Protein AF-U1QIG2-F1 (afdb_monomer_lite)

Structure (mmCIF, N/CA/C/O backbone):
data_AF-U1QIG2-F1
#
_entry.id   AF-U1QIG2-F1
#
loop_
_atom_site.group_PDB
_atom_site.id
_atom_site.type_symbol
_atom_site.label_atom_id
_atom_site.label_alt_id
_atom_site.label_comp_id
_atom_site.label_asym_id
_atom_site.label_entity_id
_atom_site.label_seq_id
_atom_site.pdbx_PDB_ins_code
_atom_site.Cartn_x
_atom_site.Cartn_y
_atom_site.Cartn_z
_atom_site.occupancy
_atom_site.B_iso_or_equiv
_atom_site.auth_seq_id
_atom_site.auth_comp_id
_atom_site.auth_asym_id
_atom_site.auth_atom_id
_atom_site.pdbx_PDB_model_num
ATOM 1 N N . MET A 1 1 ? 5.730 5.325 -2.428 1.00 79.44 1 MET A N 1
ATOM 2 C CA . MET A 1 1 ? 7.007 5.821 -2.999 1.00 79.44 1 MET A CA 1
ATOM 3 C C . MET A 1 1 ? 7.762 4.783 -3.838 1.00 79.44 1 MET A C 1
ATOM 5 O O . MET A 1 1 ? 8.795 5.128 -4.388 1.00 79.44 1 MET A O 1
ATOM 9 N N . THR A 1 2 ? 7.265 3.551 -3.995 1.00 95.38 2 THR A N 1
ATOM 10 C CA . THR A 1 2 ? 7.990 2.456 -4.664 1.00 95.38 2 THR A CA 1
ATOM 11 C C . THR A 1 2 ? 8.365 2.734 -6.121 1.00 95.38 2 THR A C 1
ATOM 13 O O . THR A 1 2 ? 9.544 2.715 -6.452 1.00 95.38 2 THR A O 1
ATOM 16 N N . LEU A 1 3 ? 7.392 3.054 -6.982 1.00 97.25 3 LEU A N 1
ATOM 17 C CA . LEU A 1 3 ? 7.642 3.207 -8.420 1.00 97.25 3 LEU A CA 1
ATOM 18 C C . LEU A 1 3 ? 8.679 4.304 -8.762 1.00 97.25 3 LEU A C 1
ATOM 20 O O . LEU A 1 3 ? 9.579 4.020 -9.549 1.00 97.25 3 LEU A O 1
ATOM 24 N N . PRO A 1 4 ? 8.644 5.515 -8.160 1.00 96.94 4 PRO A N 1
ATOM 25 C CA . PRO A 1 4 ? 9.693 6.514 -8.383 1.00 96.94 4 PRO A CA 1
ATOM 26 C C . PRO A 1 4 ? 11.099 6.065 -7.970 1.00 96.94 4 PRO A C 1
ATOM 28 O O . PRO A 1 4 ? 12.065 6.439 -8.625 1.00 96.94 4 PRO A O 1
ATOM 31 N N . VAL A 1 5 ? 11.227 5.275 -6.896 1.00 97.88 5 VAL A N 1
ATOM 32 C CA . VAL A 1 5 ? 12.529 4.762 -6.439 1.00 97.88 5 VAL A CA 1
ATOM 33 C C . VAL A 1 5 ? 13.079 3.736 -7.428 1.00 97.88 5 VAL A C 1
ATOM 35 O O . VAL A 1 5 ? 14.249 3.816 -7.787 1.00 97.88 5 VAL A O 1
ATOM 38 N N . LEU A 1 6 ? 12.233 2.831 -7.929 1.00 97.94 6 LEU A N 1
ATOM 39 C CA . LEU A 1 6 ? 12.619 1.870 -8.969 1.00 97.94 6 LEU A CA 1
ATOM 40 C C . LEU A 1 6 ? 13.056 2.589 -10.254 1.00 97.94 6 LEU A C 1
ATOM 42 O O . LEU A 1 6 ? 14.124 2.303 -10.786 1.00 97.94 6 LEU A O 1
ATOM 46 N N . ALA A 1 7 ? 12.312 3.618 -10.677 1.00 96.94 7 ALA A N 1
ATOM 47 C CA . ALA A 1 7 ? 12.667 4.445 -11.836 1.00 96.94 7 ALA A CA 1
ATOM 48 C C . ALA A 1 7 ? 14.007 5.190 -11.686 1.00 96.94 7 ALA A C 1
ATOM 50 O O . ALA A 1 7 ? 14.633 5.545 -12.683 1.00 96.94 7 ALA A O 1
ATOM 51 N N . ALA A 1 8 ? 14.449 5.431 -10.449 1.00 97.50 8 ALA A N 1
ATOM 52 C CA . ALA A 1 8 ? 15.725 6.067 -10.132 1.00 97.50 8 ALA A CA 1
ATOM 53 C C . ALA A 1 8 ? 16.881 5.066 -9.925 1.00 97.50 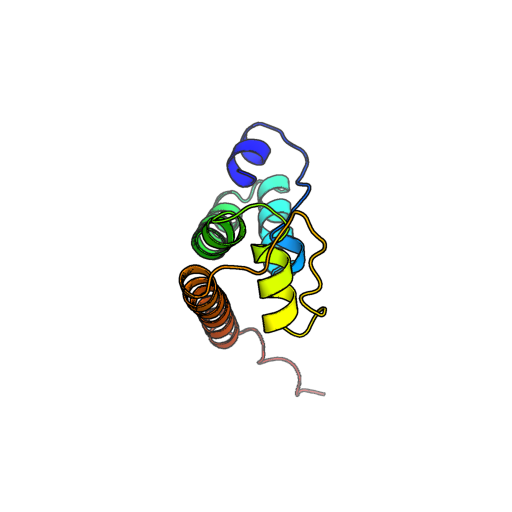8 ALA A C 1
ATOM 55 O O . ALA A 1 8 ? 17.971 5.483 -9.534 1.00 97.50 8 ALA A O 1
ATOM 56 N N . GLY A 1 9 ? 16.664 3.770 -10.184 1.00 96.69 9 G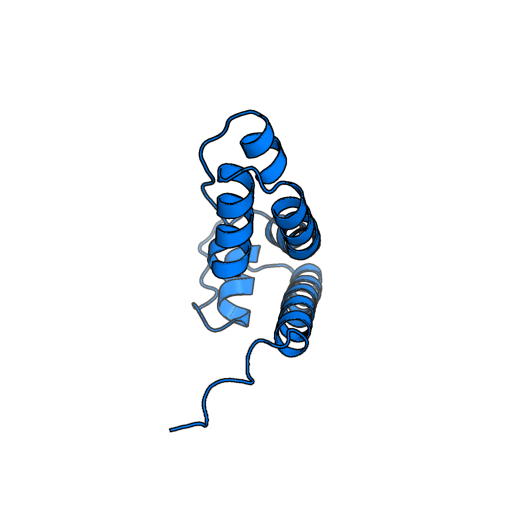LY A N 1
ATOM 57 C CA . GLY A 1 9 ? 17.681 2.722 -10.056 1.00 96.69 9 GLY A CA 1
ATOM 58 C C . GLY A 1 9 ? 17.641 1.939 -8.742 1.00 96.69 9 GLY A C 1
ATOM 59 O O . GLY A 1 9 ? 18.652 1.365 -8.358 1.00 96.69 9 GLY A O 1
ATOM 60 N N . GLY A 1 10 ? 16.514 1.937 -8.025 1.00 97.38 10 GLY A N 1
ATOM 61 C CA . GLY A 1 10 ? 16.311 1.035 -6.890 1.00 97.38 10 GLY A CA 1
ATOM 62 C C . GLY A 1 10 ? 16.018 -0.406 -7.326 1.00 97.38 10 GLY A C 1
ATOM 63 O O . GLY A 1 10 ? 15.362 -0.626 -8.338 1.00 97.38 10 GLY A O 1
ATOM 64 N N . ASP A 1 11 ? 16.437 -1.378 -6.514 1.00 97.00 11 ASP A N 1
ATOM 65 C CA . ASP A 1 11 ? 16.361 -2.815 -6.840 1.00 97.00 11 ASP A CA 1
ATOM 66 C C . ASP A 1 11 ? 15.121 -3.542 -6.282 1.00 97.00 11 ASP A C 1
ATOM 68 O O . ASP A 1 11 ? 15.001 -4.762 -6.384 1.00 97.00 11 ASP A O 1
ATOM 72 N N . GLY A 1 12 ? 14.197 -2.830 -5.634 1.00 96.12 12 GLY A N 1
ATOM 73 C CA . GLY A 1 12 ? 13.012 -3.448 -5.041 1.00 96.12 12 GLY A CA 1
ATOM 74 C C . GLY A 1 12 ? 12.341 -2.595 -3.971 1.00 96.12 12 GLY A C 1
ATOM 75 O O . GLY A 1 12 ? 12.510 -1.376 -3.913 1.00 96.12 12 GLY A O 1
ATOM 76 N N . ALA A 1 13 ? 11.563 -3.249 -3.104 1.00 96.75 13 ALA A N 1
ATOM 77 C CA . ALA A 1 13 ? 10.886 -2.601 -1.987 1.00 96.75 13 ALA A CA 1
ATOM 78 C C . ALA A 1 13 ? 10.727 -3.527 -0.776 1.00 96.75 13 ALA A C 1
ATOM 80 O O . ALA A 1 13 ? 10.411 -4.706 -0.912 1.00 96.75 13 ALA A O 1
ATOM 81 N N . ILE A 1 14 ? 10.845 -2.948 0.421 1.00 97.06 14 ILE A N 1
ATOM 82 C CA . ILE A 1 14 ? 10.327 -3.538 1.660 1.00 97.06 14 ILE A CA 1
ATOM 83 C C . ILE A 1 14 ? 8.925 -2.961 1.854 1.00 97.06 14 ILE A C 1
ATOM 85 O O . ILE A 1 14 ? 8.773 -1.749 2.015 1.00 97.06 14 ILE A O 1
ATOM 89 N N . SER A 1 15 ? 7.897 -3.806 1.769 1.00 96.69 15 SER A N 1
ATOM 90 C CA . SER A 1 15 ? 6.524 -3.344 1.547 1.00 96.69 15 SER A CA 1
ATOM 91 C C . SER A 1 15 ? 5.577 -3.656 2.702 1.00 96.69 15 SER A C 1
ATOM 93 O O . SER A 1 15 ? 5.481 -4.789 3.165 1.00 96.69 15 SER A O 1
ATOM 95 N N . VAL A 1 16 ? 4.817 -2.636 3.112 1.00 97.56 16 VAL A N 1
ATOM 96 C CA . VAL A 1 16 ? 3.637 -2.788 3.978 1.00 97.56 16 VAL A CA 1
ATOM 97 C C . VAL A 1 16 ? 2.462 -3.334 3.169 1.00 97.56 16 VAL A C 1
ATOM 99 O O . VAL A 1 16 ? 1.840 -4.305 3.588 1.00 97.56 16 VAL A O 1
ATOM 102 N N . VAL A 1 17 ? 2.214 -2.761 1.986 1.00 97.50 17 VAL A N 1
ATOM 103 C CA . VAL A 1 17 ? 1.083 -3.093 1.098 1.00 97.50 17 VAL A CA 1
ATOM 104 C C . VAL A 1 17 ? 1.098 -4.566 0.683 1.00 97.50 17 VAL A C 1
ATOM 106 O O . VAL A 1 17 ? 0.046 -5.190 0.619 1.00 97.50 17 VAL A O 1
ATOM 109 N N . ALA A 1 18 ? 2.286 -5.156 0.507 1.00 97.44 18 ALA A N 1
ATOM 110 C CA . ALA A 1 18 ? 2.435 -6.566 0.139 1.00 97.44 18 ALA A CA 1
ATOM 111 C C . ALA A 1 18 ? 1.915 -7.553 1.203 1.00 97.44 18 ALA A C 1
ATOM 113 O O . ALA A 1 18 ? 1.741 -8.722 0.890 1.00 97.44 18 ALA A O 1
ATOM 114 N N . ASN A 1 19 ? 1.653 -7.117 2.444 1.00 97.00 19 ASN A N 1
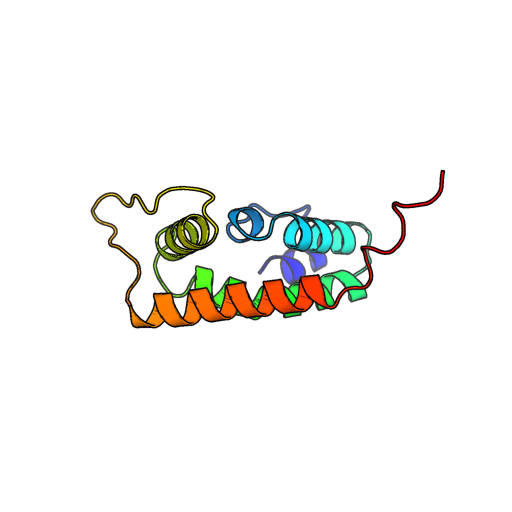ATOM 115 C CA . ASN A 1 19 ? 0.988 -7.970 3.441 1.00 97.00 19 ASN A CA 1
ATOM 116 C C . ASN A 1 19 ? -0.509 -8.165 3.143 1.00 97.00 19 ASN A C 1
ATOM 118 O O . ASN A 1 19 ? -1.116 -9.070 3.707 1.00 97.00 19 ASN A O 1
ATOM 122 N N . ILE A 1 20 ? -1.096 -7.299 2.308 1.00 96.94 20 ILE A N 1
ATOM 123 C CA . ILE A 1 20 ? -2.516 -7.312 1.937 1.00 96.94 20 ILE A CA 1
ATOM 124 C C . ILE A 1 20 ? -2.681 -7.704 0.469 1.00 96.94 20 ILE A C 1
ATOM 126 O O . ILE A 1 20 ? -3.428 -8.625 0.171 1.00 96.94 20 ILE A O 1
ATOM 130 N N . GLU A 1 21 ? -1.932 -7.046 -0.422 1.00 96.50 21 GLU A N 1
ATOM 131 C CA . GLU A 1 21 ? -1.985 -7.231 -1.879 1.00 96.50 21 GLU A CA 1
ATOM 132 C C . GLU A 1 21 ? -0.608 -7.675 -2.418 1.00 96.50 21 GLU A C 1
ATOM 134 O O . GLU A 1 21 ? 0.077 -6.900 -3.105 1.00 96.50 21 GLU A O 1
ATOM 139 N N . PRO A 1 22 ? -0.127 -8.886 -2.066 1.00 96.50 22 PRO A N 1
ATOM 140 C CA . PRO A 1 22 ? 1.197 -9.360 -2.465 1.00 96.50 22 PRO A CA 1
ATOM 141 C C . PRO A 1 22 ? 1.338 -9.471 -3.984 1.00 96.50 22 PRO A C 1
ATOM 143 O O . PRO A 1 22 ? 2.335 -9.002 -4.526 1.00 96.50 22 PRO A O 1
ATOM 146 N N . GLU A 1 23 ? 0.344 -10.030 -4.676 1.00 96.62 23 GLU A N 1
ATOM 147 C CA . GLU A 1 23 ? 0.407 -10.304 -6.118 1.00 96.62 23 GLU A CA 1
ATOM 148 C C . GLU A 1 23 ? 0.574 -9.023 -6.935 1.00 96.62 23 GLU A C 1
ATOM 150 O O . GLU A 1 23 ? 1.575 -8.860 -7.632 1.00 96.62 23 GLU A O 1
ATOM 155 N N . ARG A 1 24 ? -0.338 -8.058 -6.763 1.00 97.19 24 ARG A N 1
ATOM 156 C CA . ARG A 1 24 ? -0.262 -6.740 -7.412 1.00 97.19 24 ARG A CA 1
ATOM 157 C C . ARG A 1 24 ? 1.015 -5.989 -7.052 1.00 97.19 24 ARG A C 1
ATOM 159 O O . ARG A 1 24 ? 1.634 -5.364 -7.912 1.00 97.19 24 ARG A O 1
ATOM 166 N N . THR A 1 25 ? 1.439 -6.046 -5.785 1.00 98.06 25 THR A N 1
ATOM 167 C CA . THR A 1 25 ? 2.662 -5.356 -5.351 1.00 98.06 25 THR A CA 1
ATOM 168 C C . THR A 1 25 ? 3.902 -5.959 -6.010 1.00 98.06 25 THR A C 1
ATOM 170 O O . THR A 1 25 ? 4.751 -5.216 -6.505 1.00 98.06 25 THR A O 1
ATOM 173 N N . CYS A 1 26 ? 4.010 -7.288 -6.039 1.00 98.31 26 CYS A N 1
ATOM 174 C CA . CYS A 1 26 ? 5.108 -7.995 -6.692 1.00 98.31 26 CYS A CA 1
ATOM 175 C C . CYS A 1 26 ? 5.095 -7.771 -8.205 1.00 98.31 26 CYS A C 1
ATOM 177 O O . CYS A 1 26 ? 6.149 -7.485 -8.766 1.00 98.31 26 CYS A O 1
ATOM 179 N N . ALA A 1 27 ? 3.925 -7.810 -8.848 1.00 98.44 27 ALA A N 1
ATOM 180 C CA . ALA A 1 27 ? 3.777 -7.518 -10.271 1.00 98.44 27 ALA A CA 1
ATOM 181 C C . ALA A 1 27 ? 4.223 -6.086 -10.607 1.00 98.44 27 ALA A C 1
ATOM 183 O O . ALA A 1 27 ? 4.979 -5.885 -11.553 1.00 98.44 27 ALA A O 1
ATOM 184 N N . MET A 1 28 ? 3.850 -5.094 -9.788 1.00 98.62 28 MET A N 1
ATOM 185 C CA . MET A 1 28 ? 4.275 -3.701 -9.971 1.00 98.62 28 MET A CA 1
ATOM 186 C C . MET A 1 28 ? 5.800 -3.563 -9.897 1.00 98.62 28 MET A C 1
ATOM 188 O O . MET A 1 28 ? 6.401 -2.863 -10.712 1.00 98.62 28 MET A O 1
ATOM 192 N N . VAL A 1 29 ? 6.428 -4.196 -8.900 1.00 98.50 29 VAL A N 1
ATOM 193 C CA . VAL A 1 29 ? 7.885 -4.141 -8.718 1.00 98.50 29 VAL A CA 1
ATOM 194 C C . VAL A 1 29 ? 8.599 -4.894 -9.840 1.00 98.50 29 VAL A C 1
ATOM 196 O O . VAL A 1 29 ? 9.527 -4.343 -10.422 1.00 98.50 29 VAL A O 1
ATOM 199 N N . GLY A 1 30 ? 8.149 -6.106 -10.176 1.00 98.50 30 GLY A N 1
ATOM 200 C CA . GLY A 1 30 ? 8.711 -6.924 -11.254 1.00 98.50 30 GLY A CA 1
ATOM 201 C C . GLY A 1 30 ? 8.664 -6.207 -12.600 1.00 98.50 30 GLY A C 1
ATOM 202 O O . GLY A 1 30 ? 9.703 -6.024 -13.226 1.00 98.50 30 GLY A O 1
ATOM 203 N N . ALA A 1 31 ? 7.498 -5.673 -12.973 1.00 98.62 31 ALA A N 1
ATOM 204 C CA . ALA A 1 31 ? 7.327 -4.907 -14.204 1.00 98.62 31 ALA A CA 1
ATOM 205 C C . ALA A 1 31 ? 8.279 -3.704 -14.279 1.00 98.62 31 ALA A C 1
ATOM 207 O O . ALA A 1 31 ? 8.908 -3.465 -15.306 1.00 98.62 31 ALA A O 1
ATOM 208 N N . ALA A 1 32 ? 8.452 -2.964 -13.179 1.00 98.50 32 ALA A N 1
ATOM 209 C CA . ALA A 1 32 ? 9.387 -1.843 -13.145 1.00 98.50 32 ALA A CA 1
ATOM 210 C C . ALA A 1 32 ? 10.857 -2.287 -13.286 1.00 98.50 32 ALA A C 1
ATOM 212 O O . ALA A 1 32 ? 11.617 -1.625 -13.993 1.00 98.50 32 ALA A O 1
ATOM 213 N N . LEU A 1 33 ? 11.254 -3.400 -12.656 1.00 98.31 33 LEU A N 1
ATOM 214 C CA . LEU A 1 33 ? 12.608 -3.962 -12.768 1.00 98.31 33 LEU A CA 1
ATOM 215 C C . LEU A 1 33 ? 12.904 -4.511 -14.174 1.00 98.31 33 LEU A C 1
ATOM 217 O O . LEU A 1 33 ? 14.040 -4.440 -14.635 1.00 98.31 33 LEU A O 1
ATOM 221 N N . GLU A 1 34 ? 11.883 -5.002 -14.873 1.00 98.19 34 GLU A N 1
ATOM 222 C CA . GLU A 1 34 ? 11.960 -5.459 -16.267 1.00 98.19 34 GLU A CA 1
ATOM 223 C C . GLU A 1 34 ? 11.884 -4.305 -17.285 1.00 98.19 34 GLU A C 1
ATOM 225 O O . GLU A 1 34 ? 12.092 -4.504 -18.482 1.00 98.19 34 GLU A O 1
ATOM 230 N N . GLY A 1 35 ? 11.627 -3.077 -16.821 1.00 97.81 35 GLY A N 1
ATOM 231 C CA . GLY A 1 35 ? 11.531 -1.878 -17.653 1.00 97.81 35 GLY A CA 1
ATOM 232 C C . GLY A 1 35 ? 10.133 -1.590 -18.213 1.00 97.81 35 GLY A C 1
ATOM 233 O O . GLY A 1 35 ? 9.960 -0.582 -18.905 1.00 97.81 35 GLY A O 1
ATOM 234 N N . ASP A 1 36 ? 9.119 -2.394 -17.883 1.00 98.38 36 ASP A N 1
ATOM 235 C CA . ASP A 1 36 ? 7.715 -2.124 -18.207 1.00 98.38 36 ASP A CA 1
ATOM 236 C C . ASP A 1 36 ? 7.090 -1.115 -17.225 1.00 98.38 36 ASP A C 1
ATOM 238 O O . ASP A 1 36 ? 6.242 -1.402 -16.373 1.00 98.38 36 ASP A O 1
ATOM 242 N N . TYR A 1 37 ? 7.500 0.142 -17.381 1.00 98.00 37 TYR A N 1
ATOM 243 C CA . TYR A 1 37 ? 6.945 1.265 -16.628 1.00 98.00 37 TYR A CA 1
ATOM 244 C C . TYR A 1 37 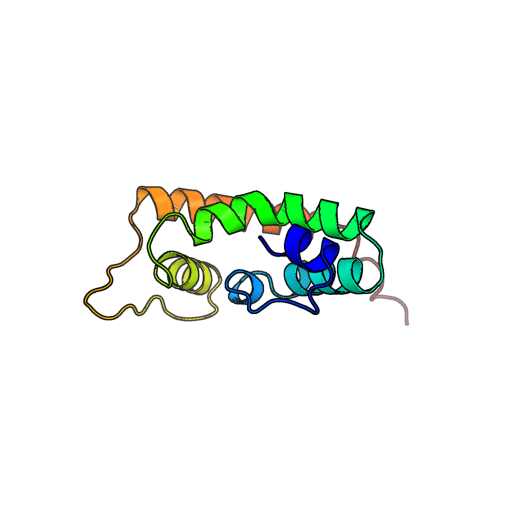? 5.526 1.658 -17.054 1.00 98.00 37 TYR A C 1
ATOM 246 O O . TYR A 1 37 ? 4.951 2.571 -16.451 1.00 98.00 37 TYR A O 1
ATOM 254 N N . ALA A 1 38 ? 4.963 1.069 -18.111 1.00 98.12 38 ALA A N 1
ATOM 255 C CA . ALA A 1 38 ? 3.568 1.300 -18.462 1.00 98.12 38 ALA A CA 1
ATOM 256 C C . ALA A 1 38 ? 2.680 0.471 -17.530 1.00 98.12 38 ALA A C 1
ATOM 258 O O . ALA A 1 38 ? 1.862 1.041 -16.803 1.00 98.12 38 ALA A O 1
ATOM 259 N N . PHE A 1 39 ? 2.931 -0.837 -17.464 1.00 98.12 39 PHE A N 1
ATOM 260 C CA . PHE A 1 39 ? 2.195 -1.745 -16.593 1.00 98.12 39 PHE A CA 1
ATOM 261 C C . PHE A 1 39 ? 2.447 -1.457 -15.108 1.00 98.12 39 PHE A C 1
ATOM 263 O O . PHE A 1 39 ? 1.497 -1.314 -14.336 1.00 98.12 39 PHE A O 1
ATOM 270 N N . ALA A 1 40 ? 3.703 -1.219 -14.710 1.00 98.31 40 ALA A N 1
ATOM 271 C CA . ALA A 1 40 ? 4.022 -0.858 -13.328 1.00 98.31 40 ALA A CA 1
ATOM 272 C C . ALA A 1 40 ? 3.297 0.420 -12.865 1.00 98.31 40 ALA A C 1
ATOM 274 O O . ALA A 1 40 ? 2.923 0.550 -11.701 1.00 98.31 40 ALA A O 1
ATOM 275 N N . ARG A 1 41 ? 3.074 1.384 -13.768 1.00 98.19 41 ARG A N 1
ATOM 276 C CA . ARG A 1 41 ? 2.346 2.621 -13.454 1.00 98.19 41 ARG A CA 1
ATOM 277 C C . ARG A 1 41 ? 0.848 2.388 -13.309 1.00 98.19 41 ARG A C 1
ATOM 279 O O . ARG A 1 41 ? 0.252 3.009 -12.434 1.00 98.19 41 ARG A O 1
ATOM 286 N N . ALA A 1 42 ? 0.262 1.512 -14.123 1.00 98.12 42 ALA A N 1
ATOM 287 C CA . ALA A 1 42 ? -1.138 1.121 -13.977 1.00 98.12 42 ALA A CA 1
ATOM 288 C C . ALA A 1 42 ? -1.377 0.515 -12.585 1.00 98.12 42 ALA A C 1
ATOM 290 O O . ALA A 1 42 ? -2.150 1.074 -11.810 1.00 98.12 42 ALA A O 1
ATOM 291 N N . LEU A 1 43 ? -0.587 -0.498 -12.210 1.00 98.00 43 LEU A N 1
ATOM 292 C CA . LEU A 1 43 ? -0.650 -1.118 -10.881 1.00 98.00 43 LEU A CA 1
ATOM 293 C C . LEU A 1 43 ? -0.342 -0.127 -9.748 1.00 98.00 43 LEU A C 1
ATOM 295 O O . LEU A 1 43 ? -0.952 -0.174 -8.684 1.00 98.00 43 LEU A O 1
ATOM 299 N N . HIS A 1 44 ? 0.590 0.808 -9.957 1.00 98.06 44 HIS A N 1
ATOM 300 C CA . HIS A 1 44 ? 0.881 1.854 -8.974 1.00 98.06 44 HIS A CA 1
ATOM 301 C C . HIS A 1 44 ? -0.322 2.763 -8.702 1.00 98.06 44 HIS A C 1
ATOM 303 O O . HIS A 1 44 ? -0.529 3.184 -7.560 1.00 98.06 44 HIS A O 1
ATOM 309 N N . HIS A 1 45 ? -1.087 3.102 -9.740 1.00 97.19 45 HIS A N 1
ATOM 310 C CA . HIS A 1 45 ? -2.289 3.912 -9.598 1.00 97.19 45 HIS A CA 1
ATOM 311 C C . HIS A 1 45 ? -3.440 3.117 -8.981 1.00 97.19 45 HIS A C 1
ATOM 313 O O . HIS A 1 45 ? -4.087 3.656 -8.087 1.00 97.19 45 HIS A O 1
ATOM 319 N N . GLU A 1 46 ? -3.614 1.854 -9.375 1.00 96.94 46 GLU A N 1
ATOM 320 C CA . GLU A 1 46 ? -4.588 0.914 -8.802 1.00 96.94 46 GLU A CA 1
ATOM 321 C C . GLU A 1 46 ? -4.356 0.706 -7.295 1.00 96.94 46 GLU A C 1
ATOM 323 O O . GLU A 1 46 ? -5.241 0.931 -6.478 1.00 96.94 46 GLU A O 1
ATOM 328 N N . LEU A 1 47 ? -3.117 0.424 -6.879 1.00 97.62 47 LEU A N 1
ATOM 329 C CA . LEU A 1 47 ? -2.753 0.277 -5.461 1.00 97.62 47 LEU A CA 1
ATOM 330 C C . LEU A 1 47 ? -2.694 1.609 -4.697 1.00 97.62 47 LEU A C 1
ATOM 332 O O . LEU A 1 47 ? -2.519 1.628 -3.473 1.00 97.62 47 LEU A O 1
ATOM 336 N N . GLY A 1 48 ? -2.772 2.742 -5.393 1.00 97.38 48 GLY A N 1
ATOM 337 C CA . GLY A 1 48 ? -2.578 4.073 -4.829 1.00 97.38 48 GLY A CA 1
ATOM 338 C C . GLY A 1 48 ? -3.569 4.417 -3.708 1.00 97.38 48 GLY A C 1
ATOM 339 O O . GLY A 1 48 ? -3.120 4.857 -2.644 1.00 97.38 48 GLY A O 1
ATOM 340 N N . PRO A 1 49 ? -4.893 4.276 -3.913 1.00 97.38 49 PRO A N 1
ATOM 341 C CA . PRO A 1 49 ? -5.905 4.506 -2.882 1.00 97.38 49 PRO A CA 1
ATOM 342 C C . PRO A 1 49 ? -5.680 3.662 -1.621 1.00 97.38 49 PRO A C 1
ATOM 344 O O . PRO A 1 49 ? -5.547 4.237 -0.541 1.00 97.38 49 PRO A O 1
ATOM 347 N N . LEU A 1 50 ? -5.511 2.339 -1.755 1.00 97.81 50 LEU A N 1
ATOM 348 C CA . LEU A 1 50 ? -5.210 1.456 -0.620 1.00 97.81 50 LEU A CA 1
ATOM 349 C C . LEU A 1 50 ? -3.915 1.871 0.087 1.00 97.81 50 LEU A C 1
ATOM 351 O O . LEU A 1 50 ? -3.874 1.959 1.312 1.00 97.81 50 LEU A O 1
ATOM 355 N N . THR A 1 51 ? -2.857 2.171 -0.673 1.00 97.81 51 THR A N 1
ATOM 356 C CA . THR A 1 51 ? -1.580 2.608 -0.096 1.00 97.81 51 THR A CA 1
ATOM 357 C C . THR A 1 51 ? -1.770 3.850 0.764 1.00 97.81 51 THR A C 1
ATOM 359 O O . THR A 1 51 ? -1.235 3.897 1.860 1.00 97.81 51 THR A O 1
ATOM 362 N N . ARG A 1 52 ? -2.533 4.855 0.320 1.00 97.62 52 ARG A N 1
ATOM 363 C CA . ARG A 1 52 ? -2.776 6.055 1.141 1.00 97.62 52 ARG A CA 1
ATOM 364 C C . ARG A 1 52 ? -3.492 5.700 2.442 1.00 97.62 52 ARG A C 1
ATOM 366 O O . ARG A 1 52 ? -3.060 6.160 3.495 1.00 97.62 52 ARG A O 1
ATOM 373 N N . GLN A 1 53 ? -4.492 4.825 2.377 1.00 98.00 53 GLN A N 1
ATOM 374 C CA . GLN A 1 53 ? -5.248 4.422 3.559 1.00 98.00 53 GLN A CA 1
ATOM 375 C C . GLN A 1 53 ? -4.419 3.606 4.553 1.00 98.00 53 GLN A C 1
ATOM 377 O O . GLN A 1 53 ? -4.524 3.798 5.760 1.00 98.00 53 GLN A O 1
ATOM 382 N N . LEU A 1 54 ? -3.506 2.759 4.074 1.00 97.88 54 LEU A N 1
ATOM 383 C CA . LEU A 1 54 ? -2.606 1.994 4.943 1.00 97.88 54 LEU A CA 1
ATOM 384 C C . LEU A 1 54 ? -1.615 2.865 5.742 1.00 97.88 54 LEU A C 1
ATOM 386 O O . LEU A 1 54 ? -0.967 2.358 6.660 1.00 97.88 54 LEU A O 1
ATOM 390 N N . PHE A 1 55 ? -1.497 4.154 5.411 1.00 97.75 55 PHE A N 1
ATOM 391 C CA . PHE A 1 55 ? -0.640 5.127 6.094 1.00 97.75 55 PHE A CA 1
ATOM 392 C C . PHE A 1 55 ? -1.417 6.334 6.650 1.00 97.75 55 PHE A C 1
ATOM 394 O O . PHE A 1 55 ? -0.797 7.342 6.986 1.00 97.75 55 PHE A O 1
ATOM 401 N N . VAL A 1 56 ? -2.749 6.244 6.756 1.00 98.00 56 VAL A N 1
ATOM 402 C CA . VAL A 1 56 ? -3.584 7.318 7.326 1.00 98.00 56 VAL A CA 1
ATOM 403 C C . VAL A 1 56 ? -3.342 7.499 8.831 1.00 98.00 56 VAL A C 1
ATOM 405 O O . VAL A 1 56 ? -3.321 8.617 9.337 1.00 98.00 56 VAL A O 1
ATOM 408 N N . GLU A 1 57 ? -3.036 6.400 9.525 1.00 97.81 57 GLU A N 1
ATOM 409 C CA . GLU A 1 57 ? -2.586 6.370 10.916 1.00 97.81 57 GLU A CA 1
ATOM 410 C C . GLU A 1 57 ? -1.226 5.658 11.050 1.00 97.81 57 GLU A C 1
ATOM 412 O O . GLU A 1 57 ? -0.655 5.136 10.088 1.00 97.81 57 GLU A O 1
ATOM 417 N N . THR A 1 58 ? -0.679 5.626 12.269 1.00 97.25 58 THR A N 1
ATOM 418 C CA . THR A 1 58 ? 0.638 5.034 12.544 1.00 97.25 58 THR A CA 1
ATOM 419 C C . THR A 1 58 ? 0.680 3.543 12.195 1.00 97.25 58 THR A C 1
ATOM 421 O O . THR A 1 58 ? -0.048 2.729 12.757 1.00 97.25 58 THR A O 1
ATOM 424 N N . ASN A 1 59 ? 1.608 3.149 11.324 1.00 96.38 59 ASN A N 1
ATOM 425 C CA . ASN A 1 59 ? 1.916 1.743 11.050 1.00 96.38 59 ASN A CA 1
ATOM 426 C C . ASN A 1 59 ? 2.406 1.040 12.343 1.00 96.38 59 ASN A C 1
ATOM 428 O O . ASN A 1 59 ? 3.293 1.586 13.007 1.00 96.38 59 ASN A O 1
ATOM 432 N N . PRO A 1 60 ? 1.896 -0.156 12.718 1.00 97.06 60 PRO A N 1
ATOM 433 C CA . PRO A 1 60 ? 1.055 -1.077 11.942 1.00 97.06 60 PRO A CA 1
ATOM 434 C C . PRO A 1 60 ? -0.442 -1.084 12.242 1.00 97.06 60 PRO A C 1
ATOM 436 O O . PRO A 1 60 ? -1.077 -2.110 12.009 1.00 97.06 60 PRO A O 1
ATOM 439 N N . ILE A 1 61 ? -1.018 0.018 12.719 1.00 98.12 61 ILE A N 1
ATOM 440 C CA . ILE A 1 61 ? -2.452 0.083 13.023 1.00 98.12 61 ILE A CA 1
ATOM 441 C C . ILE A 1 61 ? -3.302 -0.228 11.770 1.00 98.12 61 ILE A C 1
ATOM 443 O O . ILE A 1 61 ? -4.007 -1.241 11.795 1.00 98.12 61 ILE A O 1
ATOM 447 N N . PRO A 1 62 ? -3.177 0.494 10.632 1.00 98.12 62 PRO A N 1
ATOM 448 C CA . PRO A 1 62 ? -4.059 0.250 9.487 1.00 98.12 62 PRO A CA 1
ATOM 449 C C . PRO A 1 62 ? -3.826 -1.108 8.816 1.00 98.12 62 PRO A C 1
ATOM 451 O O . PRO A 1 62 ? -4.774 -1.806 8.473 1.00 98.12 62 PRO A O 1
ATOM 454 N N . VAL A 1 63 ? -2.565 -1.530 8.657 1.00 98.00 63 VAL A N 1
ATOM 455 C CA . VAL A 1 63 ? -2.261 -2.814 8.001 1.00 98.00 63 VAL A CA 1
ATOM 456 C C . VAL A 1 63 ? -2.759 -4.003 8.818 1.00 98.00 63 VAL A C 1
ATOM 458 O O . VAL A 1 63 ? -3.238 -4.969 8.236 1.00 98.00 63 VAL A O 1
ATOM 461 N N . LYS A 1 64 ? -2.726 -3.945 10.156 1.00 97.88 64 LYS A N 1
ATOM 462 C CA . LYS A 1 64 ? -3.308 -5.016 10.975 1.00 97.88 64 LYS A CA 1
ATOM 463 C C . LYS A 1 64 ? -4.829 -5.048 10.911 1.00 97.88 64 LYS A C 1
ATOM 465 O O . LYS A 1 64 ? -5.375 -6.148 10.906 1.00 97.88 64 LYS A O 1
ATOM 470 N N . ALA A 1 65 ? -5.486 -3.891 10.830 1.00 98.06 65 ALA A N 1
ATOM 471 C CA . ALA A 1 65 ? -6.922 -3.829 10.582 1.00 98.06 65 ALA A CA 1
ATOM 472 C C . ALA A 1 65 ? -7.265 -4.461 9.223 1.00 98.06 65 ALA A C 1
ATOM 474 O O . ALA A 1 65 ? -8.091 -5.367 9.170 1.00 98.06 65 ALA A O 1
ATOM 475 N N . ALA A 1 66 ? -6.545 -4.097 8.154 1.00 98.00 66 ALA A N 1
ATOM 476 C CA . ALA A 1 66 ? -6.725 -4.696 6.828 1.00 98.00 66 ALA A CA 1
ATOM 477 C C . ALA A 1 66 ? -6.490 -6.217 6.829 1.00 98.00 66 ALA A C 1
ATOM 479 O O . ALA A 1 66 ? -7.285 -6.966 6.267 1.00 98.00 66 ALA A O 1
ATOM 480 N N . MET A 1 67 ? -5.435 -6.703 7.496 1.00 97.56 67 MET A N 1
ATOM 481 C CA . MET A 1 67 ? -5.187 -8.146 7.623 1.00 97.56 67 MET A CA 1
ATOM 482 C C . MET A 1 67 ? -6.331 -8.863 8.348 1.00 97.56 67 MET A C 1
ATOM 484 O O . MET A 1 67 ? -6.635 -10.005 8.011 1.00 97.56 67 MET A O 1
ATOM 488 N N . ALA A 1 68 ? -6.957 -8.221 9.336 1.00 97.56 68 ALA A N 1
ATOM 489 C CA . ALA A 1 68 ? -8.101 -8.782 10.046 1.00 97.56 68 ALA A CA 1
ATOM 490 C C . ALA A 1 68 ? -9.380 -8.769 9.207 1.00 97.56 68 ALA A C 1
ATOM 492 O O . ALA A 1 68 ? -10.077 -9.781 9.182 1.00 97.56 68 ALA A O 1
ATOM 493 N N . MET A 1 69 ? -9.644 -7.687 8.467 1.00 96.81 69 MET A N 1
ATOM 494 C CA . MET A 1 69 ? -10.750 -7.591 7.502 1.00 96.81 69 MET A CA 1
ATOM 495 C C . MET A 1 69 ? -10.657 -8.682 6.429 1.00 96.81 69 MET A C 1
ATOM 497 O O . MET A 1 69 ? -11.648 -9.328 6.110 1.00 96.81 69 MET A O 1
ATOM 501 N N . ARG A 1 70 ? -9.440 -8.950 5.936 1.00 94.69 70 ARG A N 1
ATOM 502 C CA . ARG A 1 70 ? -9.141 -10.031 4.983 1.00 94.69 70 ARG A CA 1
ATOM 503 C C . ARG A 1 70 ? -9.116 -11.433 5.609 1.00 94.69 70 ARG A C 1
ATOM 505 O O . ARG A 1 70 ? -8.935 -12.419 4.904 1.00 94.69 70 ARG A O 1
ATOM 512 N N . GLY A 1 71 ? -9.241 -11.550 6.932 1.00 95.31 71 GLY A N 1
ATOM 513 C CA . GLY A 1 71 ? -9.179 -12.834 7.639 1.00 95.31 71 GLY A CA 1
ATOM 514 C C . GLY A 1 71 ? -7.784 -13.475 7.709 1.00 95.31 71 GLY A C 1
ATOM 515 O O . GLY A 1 71 ? -7.669 -14.640 8.085 1.00 95.31 71 GLY A O 1
ATOM 516 N N . TYR A 1 72 ? -6.714 -12.742 7.390 1.00 94.69 72 TYR A N 1
ATOM 517 C CA . TYR A 1 72 ? -5.335 -13.249 7.386 1.00 94.69 72 TYR A CA 1
ATOM 518 C C . TYR A 1 72 ? -4.720 -13.341 8.788 1.00 94.69 72 TYR A C 1
ATOM 520 O O . TYR A 1 72 ? -3.916 -14.232 9.065 1.00 94.69 72 TYR A O 1
ATOM 528 N N . ALA A 1 73 ? -5.063 -12.415 9.686 1.00 93.44 73 ALA A N 1
ATOM 529 C CA . ALA A 1 73 ? -4.552 -12.392 11.055 1.00 93.44 73 ALA A CA 1
ATOM 530 C C . ALA A 1 73 ? -5.486 -11.605 11.987 1.00 93.44 73 ALA A C 1
ATOM 532 O O . ALA A 1 73 ? -6.136 -10.669 11.541 1.00 93.44 73 ALA A O 1
ATOM 533 N N . PRO A 1 74 ? -5.534 -11.908 13.297 1.00 93.62 74 PRO A N 1
ATOM 534 C CA . PRO A 1 74 ? -6.325 -11.115 14.233 1.00 93.62 74 PRO A CA 1
ATOM 535 C C . PRO A 1 74 ? -5.742 -9.705 14.409 1.00 93.62 74 PRO A C 1
ATOM 537 O O . PRO A 1 74 ? -4.517 -9.541 14.469 1.00 93.62 74 PRO A O 1
ATOM 540 N N . GLU A 1 75 ? -6.610 -8.712 14.623 1.00 93.44 75 GLU A N 1
ATOM 541 C CA . GLU A 1 75 ? -6.250 -7.300 14.843 1.00 93.44 75 GLU A CA 1
ATOM 542 C C . GLU A 1 75 ? -5.663 -7.047 16.246 1.00 93.44 75 GLU A C 1
ATOM 544 O O . GLU A 1 75 ? -6.128 -6.232 17.033 1.00 93.44 75 GLU A O 1
ATOM 549 N N . ARG A 1 76 ? -4.618 -7.789 16.621 1.00 94.12 76 ARG A N 1
ATOM 550 C CA . ARG A 1 76 ? -3.954 -7.602 17.915 1.00 94.12 76 ARG A CA 1
ATOM 551 C C . ARG A 1 76 ? -2.893 -6.519 17.824 1.00 94.12 76 ARG A C 1
ATOM 553 O O . ARG A 1 76 ? -1.784 -6.761 17.327 1.00 94.12 76 ARG A O 1
ATOM 560 N N . ILE A 1 77 ? -3.20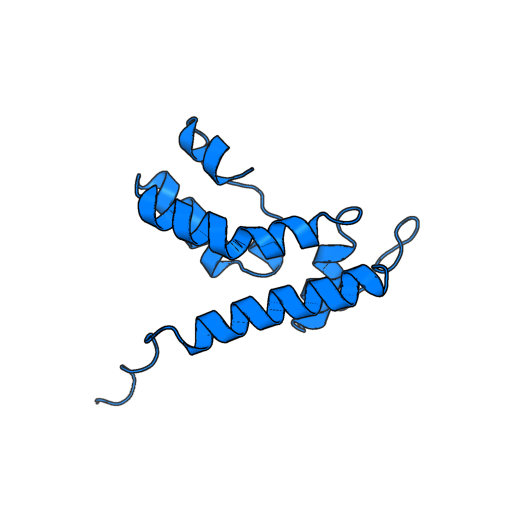6 -5.359 18.383 1.00 95.19 77 ILE A N 1
ATOM 561 C CA . ILE A 1 77 ? -2.280 -4.253 18.622 1.00 95.19 77 ILE A CA 1
ATOM 562 C C . ILE A 1 77 ? -1.861 -4.244 20.105 1.00 95.19 77 ILE A C 1
ATOM 564 O O . ILE A 1 77 ? -2.610 -4.666 20.983 1.00 95.19 77 ILE A O 1
ATOM 568 N N . ARG A 1 78 ? -0.619 -3.831 20.392 1.00 96.56 78 ARG A N 1
ATOM 569 C CA . ARG A 1 78 ? -0.122 -3.635 21.764 1.00 96.56 78 ARG A CA 1
ATOM 570 C C . ARG A 1 78 ? 0.062 -2.144 22.019 1.00 96.56 78 ARG A C 1
ATOM 572 O O . ARG A 1 78 ? 0.604 -1.447 21.164 1.00 96.56 78 ARG A O 1
ATOM 579 N N . SER A 1 79 ? -0.302 -1.707 23.222 1.00 95.50 79 SER A N 1
ATOM 580 C CA . SER A 1 79 ? 0.012 -0.369 23.734 1.00 95.50 79 SER A CA 1
ATOM 581 C C . SER A 1 79 ? 1.506 -0.036 23.535 1.00 95.50 79 SER A C 1
ATOM 583 O O . SER A 1 79 ? 2.342 -0.939 23.675 1.00 95.50 79 SER A O 1
ATOM 585 N N . PRO A 1 80 ? 1.866 1.214 23.175 1.00 95.81 80 PRO A N 1
ATOM 586 C CA . PRO A 1 80 ? 1.034 2.429 23.181 1.00 95.81 80 PRO A CA 1
ATOM 587 C C . PRO A 1 80 ? 0.153 2.633 21.942 1.00 95.81 80 PRO A C 1
ATOM 589 O O . PRO A 1 80 ? -0.550 3.634 21.867 1.00 95.81 80 PRO A O 1
ATOM 592 N N . LEU A 1 81 ? 0.190 1.717 20.974 1.00 97.12 81 LEU A N 1
ATOM 593 C CA . LEU A 1 81 ? -0.666 1.792 19.794 1.00 97.12 81 LEU A CA 1
ATOM 594 C C . LEU A 1 81 ? -2.106 1.391 20.141 1.00 97.12 81 LEU A C 1
ATOM 596 O O . LEU A 1 81 ? -2.335 0.590 21.053 1.00 97.12 81 LEU A O 1
ATOM 600 N N . THR A 1 82 ? -3.054 1.930 19.384 1.00 95.81 82 THR A N 1
ATOM 601 C CA . THR A 1 82 ? -4.493 1.685 19.525 1.00 95.81 82 THR A CA 1
ATOM 602 C C . THR A 1 82 ? -5.048 0.982 18.291 1.00 95.81 82 THR A C 1
ATOM 604 O O . THR A 1 82 ? -4.333 0.756 17.317 1.00 95.81 82 THR A O 1
ATOM 607 N N . GLU A 1 83 ? -6.317 0.595 18.349 1.00 96.12 83 GLU A N 1
ATOM 608 C CA . GLU A 1 83 ? -7.063 0.176 17.161 1.00 96.12 83 GLU A CA 1
ATOM 609 C C . GLU A 1 83 ? -7.241 1.360 16.202 1.00 96.12 83 GLU A C 1
ATOM 611 O O . GLU A 1 83 ? -7.132 2.520 16.615 1.00 96.12 83 GLU A O 1
ATOM 616 N N . LEU A 1 84 ? -7.487 1.046 14.929 1.00 97.69 84 LEU A N 1
ATOM 617 C CA . LEU A 1 84 ? -7.764 2.042 13.898 1.00 97.69 84 LEU A CA 1
ATOM 618 C C . LEU A 1 84 ? -9.064 2.781 14.232 1.00 97.69 84 LEU A C 1
ATOM 620 O O . LEU A 1 84 ? -10.039 2.136 14.633 1.00 97.69 84 LEU A O 1
ATOM 624 N N . SER A 1 85 ? -9.092 4.102 14.048 1.00 97.38 85 SER A N 1
ATOM 625 C CA . SER A 1 85 ? -10.323 4.879 14.218 1.00 97.38 85 SER A CA 1
ATOM 626 C C . SER A 1 85 ? -11.447 4.376 13.301 1.00 97.38 85 SER A C 1
ATOM 628 O O . SER A 1 85 ? -11.198 3.887 12.199 1.00 97.38 85 SER A O 1
ATOM 630 N N . GLU A 1 86 ? -12.698 4.485 13.760 1.00 96.94 86 GLU A N 1
ATOM 631 C CA . GLU A 1 86 ? -13.872 3.985 13.024 1.00 96.94 86 GLU A CA 1
ATOM 632 C C . GLU A 1 86 ? -14.005 4.630 11.635 1.00 96.94 86 GLU A C 1
ATOM 634 O O . GLU A 1 86 ? -14.212 3.924 10.654 1.00 96.94 86 GLU A O 1
ATOM 639 N N . GLU A 1 87 ? -13.775 5.944 11.533 1.00 96.56 87 GLU A N 1
ATOM 640 C CA . GLU A 1 87 ? -13.775 6.681 10.260 1.00 96.56 87 GLU A CA 1
ATOM 641 C C . GLU A 1 87 ? -12.806 6.058 9.242 1.00 96.56 87 GLU A C 1
ATOM 643 O O . GLU A 1 87 ? -13.193 5.714 8.125 1.00 96.56 87 GLU A O 1
ATOM 648 N N . HIS A 1 88 ? -11.553 5.834 9.644 1.00 97.94 88 HIS A N 1
ATOM 649 C CA . HIS A 1 88 ? -10.548 5.258 8.754 1.00 97.94 88 HIS A CA 1
ATOM 650 C C . HIS A 1 88 ? -10.740 3.760 8.517 1.00 97.94 88 HIS A C 1
ATOM 652 O O . HIS A 1 88 ? -10.269 3.247 7.497 1.00 97.94 88 HIS A O 1
ATOM 658 N N . ARG A 1 89 ? -11.424 3.058 9.429 1.00 98.06 89 ARG A N 1
ATOM 659 C CA . ARG A 1 89 ? -11.804 1.650 9.274 1.00 98.06 89 ARG A CA 1
ATOM 660 C C . ARG A 1 89 ? -12.808 1.471 8.140 1.00 98.06 89 ARG A C 1
ATOM 662 O O . ARG A 1 89 ? -12.587 0.601 7.300 1.00 98.06 89 ARG A O 1
ATOM 669 N N . ASP A 1 90 ? -13.850 2.294 8.092 1.00 98.00 90 ASP A N 1
ATOM 670 C CA . ASP A 1 90 ? -14.876 2.223 7.046 1.00 98.00 90 ASP A CA 1
ATOM 671 C C . ASP A 1 90 ? -14.283 2.544 5.667 1.00 98.00 90 ASP A C 1
ATOM 673 O O . ASP A 1 90 ? -14.499 1.821 4.692 1.00 98.00 90 ASP A O 1
ATOM 677 N N . GLU A 1 91 ? -13.450 3.585 5.593 1.00 98.06 91 GLU A N 1
ATOM 678 C CA . GLU A 1 91 ? -12.718 3.932 4.373 1.00 98.06 91 GLU A CA 1
ATOM 679 C C . GLU A 1 91 ? -11.773 2.810 3.919 1.00 98.06 91 GLU A C 1
ATOM 681 O O . GLU A 1 91 ? -11.688 2.525 2.723 1.00 98.06 91 GLU A O 1
ATOM 686 N N . LEU A 1 92 ? -11.067 2.165 4.856 1.00 98.25 92 LEU A N 1
ATOM 687 C CA . LEU A 1 92 ? -10.165 1.050 4.564 1.00 98.25 92 LEU A CA 1
ATOM 688 C C . LEU A 1 92 ? -10.917 -0.157 4.017 1.00 98.25 92 LEU A C 1
ATOM 690 O O . LEU A 1 92 ? -10.472 -0.712 3.015 1.00 98.25 92 LEU A O 1
ATOM 694 N N . GLN A 1 93 ? -12.055 -0.519 4.611 1.00 98.12 93 GLN A N 1
ATOM 695 C CA . GLN A 1 93 ? -12.903 -1.589 4.087 1.00 98.12 93 GLN A CA 1
ATOM 696 C C . GLN A 1 93 ? -13.342 -1.281 2.650 1.00 98.12 93 GLN A C 1
ATOM 698 O O . GLN A 1 93 ? -13.149 -2.111 1.768 1.00 98.12 93 GLN A O 1
ATOM 703 N N . ALA A 1 94 ? -13.810 -0.057 2.383 1.00 97.88 94 ALA A N 1
ATOM 704 C CA . ALA A 1 94 ? -14.219 0.344 1.038 1.00 97.88 94 ALA A CA 1
ATOM 705 C C . ALA A 1 94 ? -13.078 0.232 0.007 1.00 97.88 94 ALA A C 1
ATOM 707 O O . ALA A 1 94 ? -13.307 -0.223 -1.110 1.00 97.88 94 ALA A O 1
ATOM 708 N N . ARG A 1 95 ? -11.836 0.602 0.368 1.00 97.62 95 ARG A N 1
ATOM 709 C CA . ARG A 1 95 ? -10.673 0.440 -0.532 1.00 97.62 95 ARG A CA 1
ATOM 710 C C . ARG A 1 95 ? -10.350 -1.028 -0.826 1.00 97.62 95 ARG A C 1
ATOM 712 O O . ARG A 1 95 ? -9.848 -1.320 -1.907 1.00 97.62 95 ARG A O 1
ATOM 719 N N . LEU A 1 96 ? -10.562 -1.926 0.136 1.00 97.25 96 LEU A N 1
ATOM 720 C CA . LEU A 1 96 ? -10.344 -3.362 -0.060 1.00 97.25 96 LEU A CA 1
ATOM 721 C C . LEU A 1 96 ? -11.419 -3.955 -0.977 1.00 97.25 96 LEU A C 1
ATOM 723 O O . LEU A 1 96 ? -11.079 -4.686 -1.903 1.00 97.25 96 LEU A O 1
ATOM 727 N N . ASP A 1 97 ? -12.681 -3.577 -0.770 1.00 96.69 97 ASP A N 1
ATOM 728 C CA . ASP A 1 97 ? -13.809 -4.049 -1.580 1.00 96.69 97 ASP A CA 1
ATOM 729 C C . ASP A 1 97 ? -13.698 -3.583 -3.047 1.00 96.69 97 ASP A C 1
ATOM 731 O O . ASP A 1 97 ? -13.962 -4.359 -3.966 1.00 96.69 97 ASP A O 1
ATOM 735 N N . GLU A 1 98 ? -13.254 -2.338 -3.284 1.00 95.38 98 GLU A N 1
ATOM 736 C CA . GLU A 1 98 ? -12.968 -1.814 -4.632 1.00 95.38 98 GLU A CA 1
ATOM 737 C C . GLU A 1 98 ? -11.966 -2.725 -5.377 1.00 95.38 98 GLU A C 1
ATOM 739 O O . GLU A 1 98 ? -12.239 -3.168 -6.494 1.00 95.38 98 GLU A O 1
ATOM 744 N N . LEU A 1 99 ? -10.855 -3.102 -4.734 1.00 94.00 99 LEU A N 1
ATOM 745 C CA . LEU A 1 99 ? -9.829 -3.965 -5.339 1.00 94.00 99 LEU A CA 1
ATOM 746 C C . LEU A 1 99 ? -10.307 -5.402 -5.592 1.00 94.00 99 LEU A C 1
ATOM 748 O O . LEU A 1 99 ? -9.799 -6.064 -6.503 1.00 94.00 99 LEU A O 1
ATOM 752 N N . ASP A 1 100 ? -11.261 -5.893 -4.802 1.00 92.12 100 ASP A N 1
ATOM 753 C CA . ASP A 1 100 ? -11.865 -7.214 -5.000 1.00 92.12 100 ASP A CA 1
ATOM 754 C C . ASP A 1 100 ? -12.818 -7.232 -6.192 1.00 92.12 100 ASP A C 1
ATOM 756 O O . ASP A 1 100 ? -12.820 -8.192 -6.965 1.00 92.12 100 ASP A O 1
ATOM 760 N N . SER A 1 101 ? -13.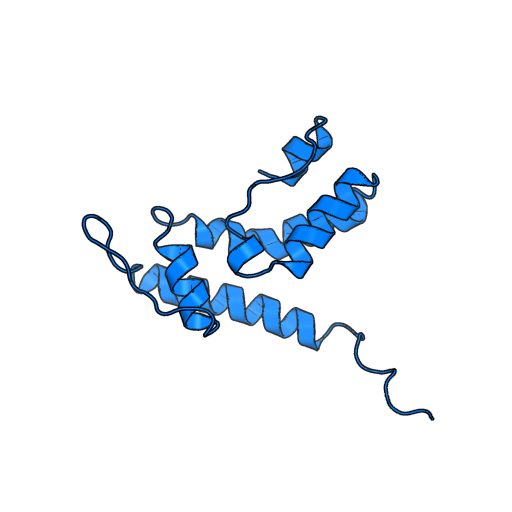594 -6.160 -6.381 1.00 86.88 101 SER A N 1
ATOM 761 C CA . SER A 1 101 ? -14.451 -6.037 -7.564 1.00 86.88 101 SER A CA 1
ATOM 762 C C . SER A 1 101 ? -13.641 -6.013 -8.862 1.00 86.88 101 SER A C 1
ATOM 764 O O . SER A 1 101 ? -14.007 -6.687 -9.820 1.00 86.88 101 SER A O 1
ATOM 766 N N . GLU A 1 102 ? -12.484 -5.347 -8.865 1.00 77.44 102 GLU A N 1
ATOM 767 C CA . GLU A 1 102 ? -11.595 -5.293 -10.030 1.00 77.44 102 GLU A CA 1
ATOM 768 C C . GLU A 1 102 ? -10.950 -6.657 -10.347 1.00 77.44 102 GLU A C 1
ATOM 770 O O . GLU A 1 102 ? -10.715 -6.971 -11.516 1.00 77.44 102 GLU A O 1
ATOM 775 N N . LEU A 1 103 ? -10.711 -7.510 -9.337 1.00 69.69 103 LEU A N 1
ATOM 776 C CA . LEU A 1 103 ? -10.270 -8.895 -9.566 1.00 69.69 103 LEU A CA 1
ATOM 777 C C . LEU A 1 103 ? -11.357 -9.728 -10.248 1.00 69.69 103 LEU A C 1
ATOM 779 O O . LEU A 1 103 ? -11.051 -10.483 -11.168 1.00 69.69 103 LEU A O 1
ATOM 783 N N . ALA A 1 104 ? -12.614 -9.581 -9.821 1.00 62.84 104 ALA A N 1
ATOM 784 C CA . ALA A 1 104 ? -13.742 -10.333 -10.373 1.00 62.84 104 ALA A CA 1
ATOM 785 C C . ALA A 1 104 ? -14.070 -9.954 -11.831 1.00 62.84 104 ALA A C 1
ATOM 787 O O . ALA A 1 104 ? -14.650 -10.752 -12.566 1.00 62.84 104 ALA A O 1
ATOM 788 N N . GLU A 1 105 ? -13.700 -8.745 -12.257 1.00 53.62 105 GLU A N 1
ATOM 789 C CA . GLU A 1 105 ? -13.907 -8.243 -13.620 1.00 53.62 105 GLU A CA 1
ATOM 790 C C . GLU A 1 105 ? -12.743 -8.574 -14.578 1.00 53.62 105 GLU A C 1
ATOM 792 O O . GLU A 1 105 ? -12.876 -8.423 -15.796 1.00 53.62 105 GLU A O 1
ATOM 797 N N . SER A 1 106 ? -11.612 -9.066 -14.060 1.00 40.44 106 SER A N 1
ATOM 798 C CA . SER A 1 106 ? -10.467 -9.499 -14.866 1.00 40.44 106 SER A CA 1
ATOM 799 C C . SER A 1 106 ? -10.716 -10.899 -15.461 1.00 40.44 106 SER A C 1
ATOM 801 O O . SER A 1 106 ? -11.017 -11.832 -14.717 1.00 40.44 106 SER A O 1
ATOM 803 N N . PRO A 1 107 ? -10.585 -11.111 -16.788 1.00 41.84 107 PRO A N 1
ATOM 804 C CA . PRO A 1 107 ? -11.001 -12.345 -17.471 1.00 41.84 107 PRO A CA 1
ATOM 805 C C . PRO A 1 107 ? -10.042 -13.543 -17.276 1.00 41.84 107 PRO A C 1
ATOM 807 O O . PRO A 1 107 ? -9.768 -14.287 -18.216 1.00 41.84 107 PRO A O 1
ATOM 810 N N . ALA A 1 108 ? -9.522 -13.760 -16.066 1.00 44.00 108 ALA A N 1
ATOM 811 C CA . ALA A 1 108 ? -8.500 -14.769 -15.779 1.00 44.00 108 ALA A CA 1
ATOM 812 C C . ALA A 1 108 ? -9.034 -16.157 -15.351 1.00 44.00 108 ALA A C 1
ATOM 814 O O . ALA A 1 108 ? -8.235 -17.026 -15.018 1.00 44.00 108 ALA A O 1
ATOM 815 N N . GLU A 1 109 ? -10.345 -16.421 -15.415 1.00 42.44 109 GLU A N 1
ATOM 816 C CA . GLU A 1 109 ? -10.928 -17.739 -15.088 1.00 42.44 109 GLU A CA 1
ATOM 817 C C . GLU A 1 109 ? -11.778 -18.326 -16.234 1.00 42.44 109 GLU A C 1
ATOM 819 O O . GLU A 1 109 ? -12.965 -18.601 -16.080 1.00 42.44 109 GLU A O 1
ATOM 824 N N . THR A 1 110 ? -11.206 -18.527 -17.428 1.00 38.50 110 THR A N 1
ATOM 825 C CA . THR A 1 110 ? -11.873 -19.324 -18.492 1.00 38.50 110 THR A CA 1
ATOM 826 C C . THR A 1 110 ? -11.106 -20.577 -18.937 1.00 38.50 110 THR A C 1
ATOM 828 O O . THR A 1 110 ? -11.657 -21.389 -19.669 1.00 38.50 110 THR A O 1
ATOM 831 N N . GLU A 1 111 ? -9.908 -20.870 -18.428 1.00 40.00 111 GLU A N 1
ATOM 832 C CA . GLU A 1 111 ? -9.193 -22.103 -18.808 1.00 40.00 111 GLU A CA 1
ATOM 833 C C . GLU A 1 111 ? -8.916 -23.024 -17.618 1.00 40.00 111 GLU A C 1
ATOM 835 O O . GLU A 1 111 ? -7.798 -23.134 -17.130 1.00 40.00 111 GLU A O 1
ATOM 840 N N . ALA A 1 112 ? -9.957 -23.734 -17.173 1.00 39.09 112 ALA A N 1
ATOM 841 C CA . ALA A 1 112 ? -9.809 -24.976 -16.409 1.00 39.09 112 ALA A CA 1
ATOM 842 C C . ALA A 1 112 ? -11.045 -25.890 -16.537 1.00 39.09 112 ALA A C 1
ATOM 844 O O . ALA A 1 112 ? -11.586 -26.372 -15.545 1.00 39.09 112 ALA A O 1
ATOM 845 N N . THR A 1 113 ? -11.537 -26.141 -17.755 1.00 36.47 113 THR A N 1
ATOM 846 C CA . THR A 1 113 ? -12.375 -27.327 -18.033 1.00 36.47 113 THR A CA 1
ATOM 847 C C . THR A 1 113 ? -12.223 -27.765 -19.491 1.00 36.47 113 THR A C 1
ATOM 849 O O . THR A 1 113 ? -13.134 -27.620 -20.300 1.00 36.47 113 THR A O 1
ATOM 852 N N . ALA A 1 114 ? -11.047 -28.286 -19.835 1.00 40.34 114 ALA A N 1
ATOM 853 C CA . ALA A 1 114 ? -10.848 -29.103 -21.029 1.00 40.34 114 ALA A CA 1
ATOM 854 C C . ALA A 1 114 ? -9.585 -29.961 -20.856 1.00 40.34 114 ALA A C 1
ATOM 856 O O . ALA A 1 114 ? -8.521 -29.566 -21.312 1.00 40.34 114 ALA A O 1
ATOM 857 N N . GLU A 1 115 ? -9.697 -31.074 -20.126 1.00 36.94 115 GLU A N 1
ATOM 858 C CA . GLU A 1 115 ? -9.380 -32.439 -20.601 1.00 36.94 115 GLU A CA 1
ATOM 859 C C . GLU A 1 115 ? -9.817 -33.480 -19.560 1.00 36.94 115 GLU A C 1
ATOM 861 O O . GLU A 1 115 ? -9.566 -33.259 -18.352 1.00 36.94 115 GLU A O 1
#

Sequence (115 aa):
MTLPVLAAGGDGAISVVANIEPERTCAMVGAALEGDYAFARALHHELGPLTRQLFVETNPIPVKAAMAMRGYAPERIRSPLTELSEEHRDELQARLDELDSELAESPAETEATAE

Foldseek 3Di:
DFLVCLVVPDQADDDLCCLQVVPLRVQLNVCSPVVNSVSNVVSCVLCVQLVCLCVPDDPPQRSLLSCVLVVNDHSDDDPPDDHDDPVSSVSNNVSSVVSVVVVVVDPPPDPDPDD

Secondary structure (DSSP, 8-state):
-HHHHHHTT------SGGGT-HHHHHHHHHHHHTT-TTHHHHHHHHTHHHHHHTTSSSTTHHHHHHHHHTTSS-----TT--PPPHHHHHHHHHHHHHHHHHHHHS---S-S---

Radius of gyration: 15.98 Å; chains: 1; bounding box: 33×40×45 Å

pLDDT: mean 90.83, std 16.92, range [36.47, 98.62]